Protein AF-A0A928H3Q6-F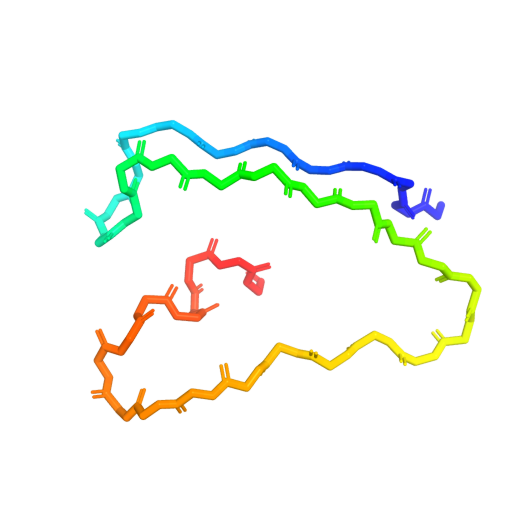1 (afdb_monomer)

Sequence (39 aa):
MLKWMHIENLALVERADMEFGPGFNVISGETGAGKSVIM

Structure (mmCIF, N/CA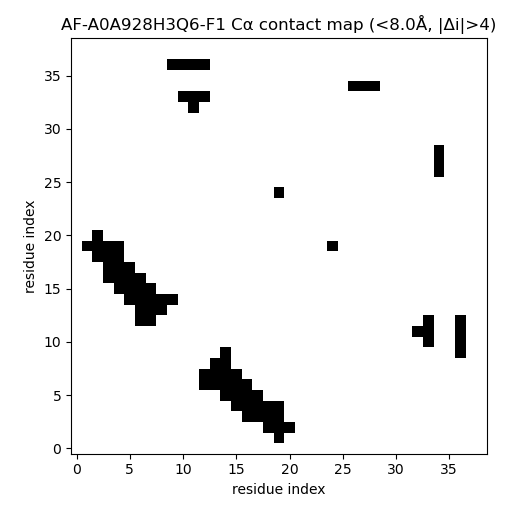/C/O backbone):
data_AF-A0A928H3Q6-F1
#
_entry.id   AF-A0A928H3Q6-F1
#
loop_
_atom_site.group_PDB
_atom_site.id
_atom_site.type_symbol
_atom_site.label_atom_id
_atom_site.label_alt_id
_atom_site.label_comp_id
_atom_site.label_asym_id
_atom_site.label_entity_id
_atom_site.label_seq_id
_atom_site.pdbx_PDB_ins_code
_atom_site.Cartn_x
_atom_site.Cartn_y
_atom_site.Cartn_z
_atom_site.occupancy
_atom_site.B_iso_or_equiv
_atom_site.auth_seq_id
_atom_site.auth_comp_id
_atom_site.auth_asym_id
_atom_site.auth_atom_id
_atom_site.pdbx_PDB_model_num
ATOM 1 N N . MET A 1 1 ? -8.698 8.081 12.000 1.00 81.00 1 MET A N 1
ATOM 2 C CA . MET A 1 1 ? -8.705 6.691 11.500 1.00 81.00 1 MET A CA 1
ATOM 3 C C . MET A 1 1 ? -8.831 6.760 9.995 1.00 81.00 1 MET A C 1
ATOM 5 O O . MET A 1 1 ? -9.737 7.443 9.524 1.00 81.00 1 MET A O 1
ATOM 9 N N . LEU A 1 2 ? -7.893 6.157 9.268 1.00 87.56 2 LEU A N 1
ATOM 10 C CA . LEU A 1 2 ? -7.972 6.073 7.813 1.00 87.56 2 LEU A CA 1
ATOM 11 C C . LEU A 1 2 ? -9.182 5.195 7.457 1.00 8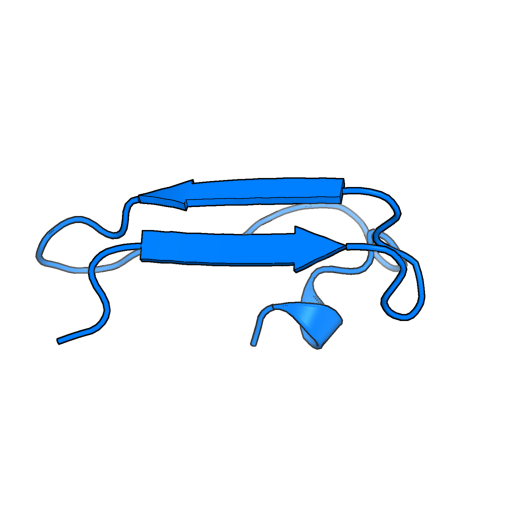7.56 2 LEU A C 1
ATOM 13 O O . LEU A 1 2 ? -9.413 4.199 8.137 1.00 87.56 2 LEU A O 1
ATOM 17 N N . LYS A 1 3 ? -9.989 5.611 6.480 1.00 92.69 3 LYS A N 1
ATOM 18 C CA . LYS A 1 3 ? -11.212 4.891 6.068 1.00 92.69 3 LYS A CA 1
ATOM 19 C C . LYS A 1 3 ? -11.132 4.401 4.634 1.00 92.69 3 LYS A C 1
ATOM 21 O O . LYS A 1 3 ? -11.660 3.348 4.320 1.00 92.69 3 LYS A O 1
ATOM 26 N N . TRP A 1 4 ? -10.476 5.175 3.784 1.00 95.44 4 TRP A N 1
ATOM 27 C CA . TRP A 1 4 ? -10.329 4.885 2.374 1.00 95.44 4 TRP A CA 1
ATOM 28 C C . TRP A 1 4 ? -9.029 5.498 1.862 1.00 95.44 4 TRP A C 1
ATOM 30 O O . TRP A 1 4 ? -8.578 6.517 2.395 1.00 95.44 4 TRP A O 1
ATOM 40 N N . MET A 1 5 ? -8.442 4.872 0.851 1.00 94.25 5 MET A N 1
ATOM 41 C CA . MET A 1 5 ? -7.260 5.336 0.142 1.00 94.25 5 MET A CA 1
ATOM 42 C C . MET A 1 5 ? -7.435 5.074 -1.349 1.00 94.25 5 MET A C 1
ATOM 44 O O . MET A 1 5 ? -7.842 3.985 -1.754 1.00 94.25 5 MET A O 1
ATOM 48 N N . HIS A 1 6 ? -7.054 6.074 -2.135 1.00 95.38 6 HIS A N 1
ATOM 49 C CA . HIS A 1 6 ? -6.920 5.977 -3.575 1.00 95.38 6 HIS A CA 1
ATOM 50 C C . HIS A 1 6 ? -5.539 6.429 -3.996 1.00 95.38 6 HIS A C 1
ATOM 52 O O . HIS A 1 6 ? -5.032 7.446 -3.518 1.00 95.38 6 HIS A O 1
ATOM 58 N N . ILE A 1 7 ? -4.946 5.641 -4.876 1.00 94.50 7 ILE A N 1
ATOM 59 C CA . ILE A 1 7 ? -3.631 5.863 -5.449 1.00 94.50 7 ILE A CA 1
ATOM 60 C C . ILE A 1 7 ? -3.799 5.823 -6.958 1.00 94.50 7 ILE A C 1
ATOM 62 O O . ILE A 1 7 ? -4.415 4.897 -7.483 1.00 94.50 7 ILE A O 1
ATOM 66 N N . GLU A 1 8 ? -3.205 6.792 -7.640 1.00 96.50 8 GLU A N 1
ATOM 67 C CA . GLU A 1 8 ? -3.146 6.844 -9.093 1.00 96.50 8 GLU A CA 1
ATOM 68 C C . GLU A 1 8 ? -1.757 7.337 -9.518 1.00 96.50 8 GLU A C 1
ATOM 70 O O . GLU A 1 8 ? -1.264 8.339 -8.998 1.00 96.50 8 GLU A O 1
ATOM 75 N N . ASN A 1 9 ? -1.119 6.618 -10.444 1.00 95.75 9 ASN A N 1
ATOM 76 C CA . ASN A 1 9 ? 0.185 6.943 -11.034 1.00 95.75 9 ASN A CA 1
ATOM 77 C C . ASN A 1 9 ? 1.301 7.248 -10.012 1.00 95.75 9 ASN A C 1
ATOM 79 O O . ASN A 1 9 ? 2.064 8.205 -10.176 1.00 95.75 9 ASN A O 1
ATOM 83 N N . LEU A 1 10 ? 1.425 6.427 -8.963 1.00 93.25 10 LEU A N 1
ATOM 84 C CA . LEU A 1 10 ? 2.428 6.602 -7.909 1.00 93.25 10 LEU A CA 1
ATOM 85 C C . LEU A 1 10 ? 3.410 5.426 -7.860 1.00 93.25 10 LEU A C 1
ATOM 87 O O . LEU A 1 10 ? 3.057 4.307 -7.489 1.00 93.25 10 LEU A O 1
ATOM 91 N N . ALA A 1 11 ? 4.682 5.707 -8.157 1.00 92.25 11 ALA A N 1
ATOM 92 C CA . ALA A 1 11 ? 5.763 4.721 -8.187 1.00 92.25 11 ALA A CA 1
ATOM 93 C C . ALA A 1 11 ? 5.399 3.478 -9.028 1.00 92.25 11 ALA A C 1
ATOM 95 O O . ALA A 1 11 ? 5.275 3.592 -10.241 1.00 92.25 11 ALA A O 1
ATOM 96 N N . LEU A 1 12 ? 5.251 2.302 -8.405 1.00 90.81 12 LEU A N 1
ATOM 97 C CA . LEU A 1 12 ? 4.892 1.045 -9.084 1.00 90.81 12 LEU A CA 1
ATOM 98 C C . LEU A 1 12 ? 3.373 0.795 -9.142 1.00 90.81 12 LEU A C 1
ATOM 100 O O . LEU A 1 12 ? 2.947 -0.238 -9.647 1.00 90.81 12 LEU A O 1
ATOM 104 N N . VAL A 1 13 ? 2.560 1.697 -8.588 1.00 91.12 13 VAL A N 1
ATOM 105 C CA . VAL A 1 13 ? 1.104 1.553 -8.484 1.00 91.12 13 VAL A CA 1
ATOM 106 C C . VAL A 1 13 ? 0.434 2.462 -9.514 1.00 91.12 13 VAL A C 1
ATOM 108 O O . VAL A 1 13 ? 0.379 3.679 -9.336 1.00 91.12 13 VAL A O 1
ATOM 111 N N . GLU A 1 14 ? -0.099 1.869 -10.584 1.00 93.56 14 GLU A N 1
ATOM 112 C CA . GLU A 1 14 ? -0.889 2.600 -11.589 1.00 93.56 14 GLU A CA 1
ATOM 113 C C . GLU A 1 14 ? -2.226 3.060 -11.010 1.00 93.56 14 GLU A C 1
ATOM 115 O O . GLU A 1 14 ? -2.582 4.229 -11.127 1.00 93.56 14 GLU A O 1
ATOM 120 N N . ARG A 1 15 ? -2.945 2.152 -10.339 1.00 94.38 15 ARG A N 1
ATOM 121 C CA . ARG A 1 15 ? -4.189 2.458 -9.639 1.00 94.38 15 ARG A CA 1
ATOM 122 C C . ARG A 1 15 ? -4.423 1.505 -8.470 1.00 94.38 15 ARG A C 1
ATOM 124 O O . ARG A 1 15 ? -4.301 0.293 -8.632 1.00 94.38 15 ARG A O 1
ATOM 131 N N . ALA A 1 16 ? -4.816 2.041 -7.317 1.00 92.69 16 ALA A N 1
ATOM 132 C CA . ALA A 1 16 ? -5.323 1.257 -6.194 1.00 92.69 16 ALA A CA 1
ATOM 133 C C . ALA A 1 16 ? -6.458 1.998 -5.482 1.00 92.69 16 ALA A C 1
ATOM 135 O O . ALA A 1 16 ? -6.366 3.196 -5.245 1.00 92.69 16 ALA A O 1
ATOM 136 N N . ASP A 1 17 ? -7.502 1.262 -5.114 1.00 94.81 17 ASP A N 1
ATOM 137 C CA . ASP A 1 17 ? -8.670 1.742 -4.379 1.00 94.81 17 ASP A CA 1
ATOM 138 C C . ASP A 1 17 ? -8.896 0.782 -3.203 1.00 94.81 17 ASP A C 1
ATOM 140 O O . ASP A 1 17 ? -9.047 -0.423 -3.417 1.00 94.81 17 ASP A O 1
ATOM 144 N N . MET A 1 18 ? -8.874 1.274 -1.961 1.00 93.44 18 MET A N 1
ATOM 145 C CA . MET A 1 18 ? -8.986 0.411 -0.780 1.00 93.44 18 MET A CA 1
ATOM 146 C C . MET A 1 18 ? -9.699 1.077 0.396 1.00 93.44 18 MET A C 1
ATOM 148 O O . MET A 1 18 ? -9.471 2.245 0.701 1.00 93.44 18 MET A O 1
ATOM 152 N N . GLU A 1 19 ? -10.538 0.307 1.089 1.00 94.81 19 GLU A N 1
ATOM 153 C CA . GLU A 1 19 ? -11.190 0.697 2.342 1.00 94.81 19 GLU A CA 1
ATOM 154 C C . GLU A 1 19 ? -10.463 0.089 3.544 1.00 94.81 19 GLU A C 1
ATOM 156 O O . GLU A 1 19 ? -10.070 -1.077 3.531 1.00 94.81 19 GLU A O 1
ATOM 161 N N . PHE A 1 20 ? -10.304 0.880 4.602 1.00 93.31 20 PHE A N 1
ATOM 162 C CA . PHE A 1 20 ? -9.675 0.457 5.849 1.00 93.31 20 PHE A CA 1
ATOM 163 C C . PHE A 1 20 ? -10.741 0.109 6.883 1.00 93.31 20 PHE A C 1
ATOM 165 O O . PHE A 1 20 ? -11.582 0.939 7.243 1.00 93.31 20 PHE A O 1
ATOM 172 N N . GLY A 1 21 ? -10.668 -1.120 7.390 1.00 93.31 21 GLY A N 1
ATOM 173 C CA . GLY A 1 21 ? -11.512 -1.595 8.478 1.00 93.31 21 GLY A CA 1
ATOM 174 C C . GLY A 1 21 ? -10.930 -1.276 9.860 1.00 93.31 21 GLY A C 1
ATOM 175 O O . GLY A 1 21 ? -9.752 -0.919 9.985 1.00 93.31 21 GLY A O 1
ATOM 176 N N . PRO A 1 22 ? -11.734 -1.417 10.928 1.00 93.19 22 PRO A N 1
ATOM 177 C CA . PRO A 1 22 ? -11.220 -1.381 12.291 1.00 93.19 22 PRO A CA 1
ATOM 178 C C . PRO A 1 22 ? -10.250 -2.549 12.545 1.00 93.19 22 PRO A C 1
ATOM 180 O O . PRO A 1 22 ? -10.366 -3.614 11.943 1.00 93.19 22 PRO A O 1
ATOM 183 N N . GLY A 1 23 ? -9.320 -2.369 13.484 1.00 92.44 23 GLY A N 1
ATOM 184 C CA . GLY A 1 23 ? -8.337 -3.394 13.841 1.00 92.44 23 GLY A CA 1
ATOM 185 C C . GLY A 1 23 ? -7.056 -3.310 13.010 1.00 92.44 23 GLY A C 1
ATOM 186 O O . GLY A 1 23 ? -6.522 -2.220 12.800 1.00 92.44 23 GLY A O 1
ATOM 187 N N . PHE A 1 24 ? -6.528 -4.465 12.597 1.00 93.00 24 PHE A N 1
ATOM 188 C CA . PHE A 1 24 ? -5.229 -4.578 11.932 1.00 93.00 24 PHE A CA 1
ATOM 189 C C . PHE A 1 24 ? -5.403 -4.854 10.436 1.00 93.00 24 PHE A C 1
ATOM 191 O O . PHE A 1 24 ? -5.865 -5.923 10.045 1.00 93.00 24 PHE A O 1
ATOM 19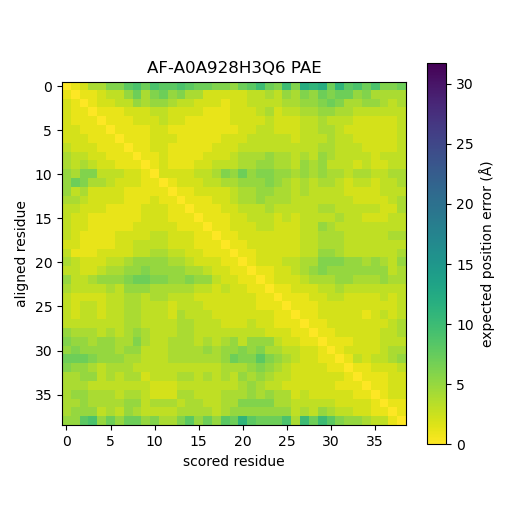8 N N . ASN A 1 25 ? -5.023 -3.883 9.606 1.00 91.94 25 ASN A N 1
ATOM 199 C CA . ASN A 1 25 ? -5.047 -4.011 8.152 1.00 91.94 25 ASN A CA 1
ATOM 200 C C . ASN A 1 25 ? -3.656 -4.455 7.677 1.00 91.94 25 ASN A C 1
ATOM 202 O O . ASN A 1 25 ? -2.658 -3.826 8.028 1.00 91.94 25 ASN A O 1
ATOM 206 N N . VAL A 1 26 ? -3.588 -5.533 6.890 1.00 92.75 26 VAL A N 1
ATOM 207 C CA . VAL A 1 26 ? -2.329 -6.097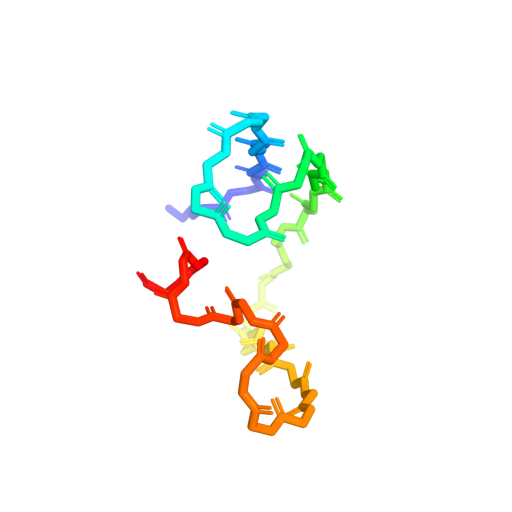 6.380 1.00 92.75 26 VAL A CA 1
ATOM 208 C C . VAL A 1 26 ? -2.258 -5.932 4.873 1.00 92.75 26 VAL A C 1
ATOM 210 O O . VAL A 1 26 ? -3.126 -6.411 4.149 1.00 92.75 26 VAL A O 1
ATOM 213 N N . ILE A 1 27 ? -1.170 -5.327 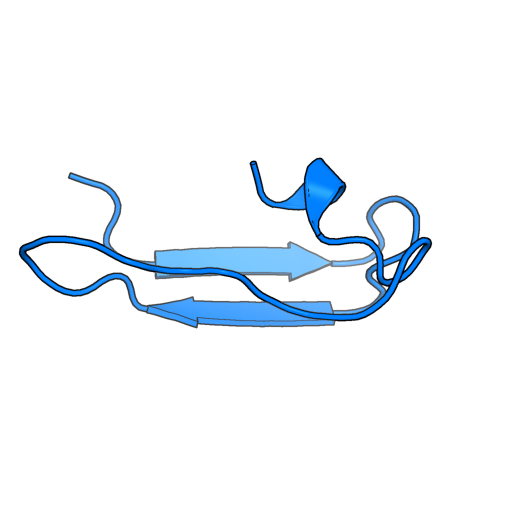4.404 1.00 92.19 27 ILE A N 1
ATOM 214 C CA . ILE A 1 27 ? -0.820 -5.264 2.985 1.00 92.19 27 ILE A CA 1
ATOM 215 C C . ILE A 1 27 ? 0.314 -6.265 2.751 1.00 92.19 27 ILE A C 1
ATOM 217 O O . ILE A 1 27 ? 1.402 -6.131 3.312 1.00 92.19 27 ILE A O 1
ATOM 221 N N . SER A 1 28 ? 0.057 -7.289 1.936 1.00 92.69 28 SER A N 1
ATOM 222 C CA . SER A 1 28 ? 1.001 -8.376 1.642 1.00 92.69 28 SER A CA 1
ATOM 223 C C . SER A 1 28 ? 1.297 -8.480 0.144 1.00 92.69 28 SER A C 1
ATOM 225 O O . SER A 1 28 ? 0.664 -7.812 -0.669 1.00 92.69 28 SER A O 1
ATOM 227 N N . GLY A 1 29 ? 2.327 -9.250 -0.216 1.00 91.62 29 GLY A N 1
ATOM 228 C CA . GLY A 1 29 ? 2.790 -9.416 -1.598 1.00 91.62 29 GLY A CA 1
ATOM 229 C C . GLY A 1 29 ? 4.305 -9.593 -1.689 1.00 91.62 29 GLY A C 1
ATOM 230 O O . GLY A 1 29 ? 5.026 -9.377 -0.713 1.00 91.62 29 GLY A O 1
ATOM 231 N N . GLU A 1 30 ? 4.805 -9.938 -2.870 1.00 95.75 30 GLU A N 1
ATOM 232 C CA . GLU A 1 30 ? 6.221 -10.244 -3.120 1.00 95.75 30 GLU A CA 1
ATOM 233 C C . GLU A 1 30 ? 7.142 -9.011 -3.050 1.00 95.75 30 GLU A C 1
ATOM 235 O O . GLU A 1 30 ? 6.690 -7.858 -3.026 1.00 95.75 30 GLU A O 1
ATOM 240 N N . THR A 1 31 ? 8.458 -9.226 -2.983 1.00 93.88 31 THR A N 1
ATOM 241 C CA . THR A 1 31 ? 9.449 -8.139 -3.044 1.00 93.88 31 THR A CA 1
ATOM 242 C C . THR A 1 31 ? 9.321 -7.399 -4.372 1.00 93.88 31 THR A C 1
ATOM 244 O O . THR A 1 31 ? 9.274 -8.016 -5.427 1.00 93.88 31 THR A O 1
ATOM 247 N N . GLY A 1 32 ? 9.246 -6.068 -4.322 1.00 90.62 32 GLY A N 1
ATOM 248 C CA . GLY A 1 32 ? 9.034 -5.246 -5.517 1.00 90.62 32 GLY A CA 1
ATOM 249 C C . GLY A 1 32 ? 7.567 -5.049 -5.915 1.00 90.62 32 GLY A C 1
ATOM 250 O O . GLY A 1 32 ? 7.305 -4.249 -6.798 1.00 90.62 32 GLY A O 1
ATOM 251 N N . ALA A 1 33 ? 6.593 -5.651 -5.222 1.00 89.81 33 ALA A N 1
ATOM 252 C CA . ALA A 1 33 ? 5.162 -5.475 -5.523 1.00 89.81 33 ALA A CA 1
ATOM 253 C C . ALA A 1 33 ? 4.576 -4.082 -5.1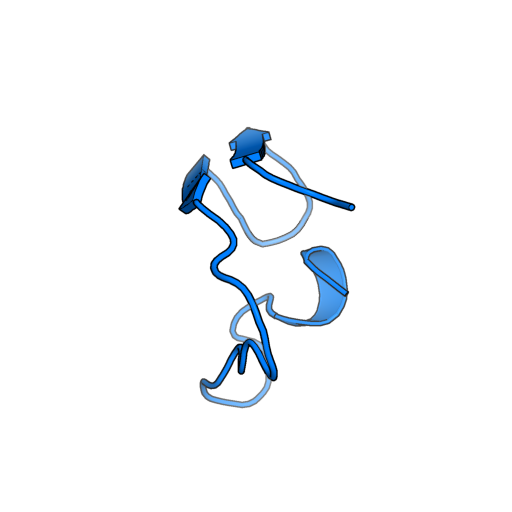70 1.00 89.81 33 ALA A C 1
ATOM 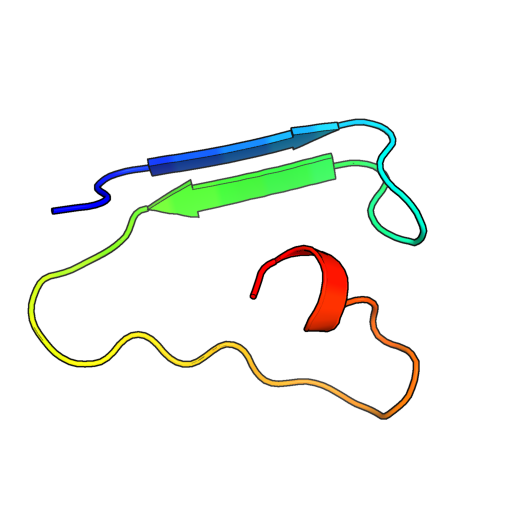255 O O . ALA A 1 33 ? 3.369 -3.938 -5.034 1.00 89.81 33 ALA A O 1
ATOM 256 N N . GLY A 1 34 ? 5.403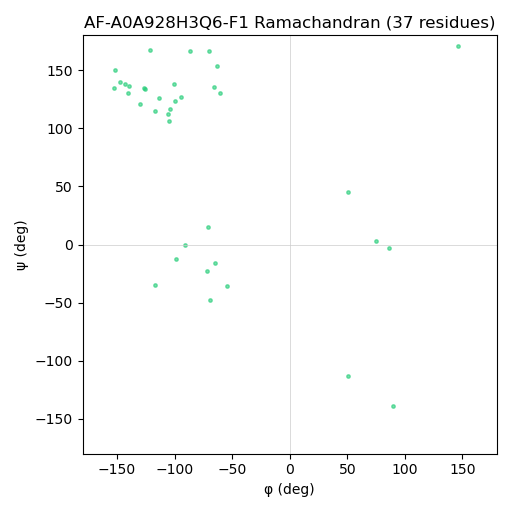 -3.062 -4.916 1.00 89.38 34 GLY A N 1
ATOM 257 C CA . GLY A 1 34 ? 4.924 -1.693 -4.662 1.00 89.38 34 GLY A CA 1
ATOM 258 C C . GLY A 1 34 ? 4.282 -1.430 -3.291 1.00 89.38 34 GLY A C 1
ATOM 259 O O . GLY A 1 34 ? 3.883 -0.307 -3.024 1.00 89.38 34 GLY A O 1
ATOM 260 N N . LYS A 1 35 ? 4.232 -2.404 -2.374 1.00 92.81 35 LYS A N 1
ATOM 261 C CA . LYS A 1 35 ? 3.587 -2.252 -1.047 1.00 92.81 35 LYS A CA 1
ATOM 262 C C . LYS A 1 35 ? 4.096 -1.066 -0.221 1.00 92.81 35 LYS A C 1
ATOM 264 O O . LYS A 1 35 ? 3.313 -0.451 0.486 1.00 92.81 35 LYS A O 1
ATOM 269 N N . SER A 1 36 ? 5.391 -0.745 -0.306 1.00 90.69 36 SER A N 1
ATOM 270 C CA . SER A 1 36 ? 6.007 0.377 0.424 1.00 90.69 36 SER A CA 1
ATOM 271 C C . SER A 1 36 ? 5.485 1.747 -0.009 1.00 90.69 36 SER A C 1
ATOM 273 O O . SER A 1 36 ? 5.688 2.715 0.704 1.00 90.69 36 SER A O 1
ATOM 275 N N . VAL A 1 37 ? 4.821 1.828 -1.163 1.00 88.50 37 VAL A N 1
ATOM 276 C CA . VAL A 1 37 ? 4.140 3.039 -1.643 1.00 88.50 37 VAL A CA 1
ATOM 277 C C . VAL A 1 37 ? 2.868 3.319 -0.831 1.00 88.50 37 VAL A C 1
ATOM 279 O O . VAL A 1 37 ? 2.396 4.448 -0.790 1.00 88.50 37 VAL A O 1
ATOM 282 N N . ILE A 1 38 ? 2.315 2.280 -0.201 1.00 85.12 38 ILE A N 1
ATOM 283 C CA . ILE A 1 38 ? 1.039 2.287 0.523 1.00 85.12 38 ILE A CA 1
ATOM 284 C C . ILE A 1 38 ? 1.261 2.431 2.047 1.00 85.12 38 ILE A C 1
ATOM 286 O O . ILE A 1 38 ? 0.305 2.663 2.785 1.00 85.12 38 ILE A O 1
ATOM 290 N N . MET A 1 39 ? 2.504 2.268 2.526 1.00 79.44 39 MET A N 1
ATOM 291 C CA . MET A 1 39 ? 2.878 2.343 3.951 1.00 79.44 39 MET A CA 1
ATOM 292 C C . MET A 1 39 ? 3.215 3.760 4.408 1.00 79.44 39 MET A C 1
ATOM 294 O O . MET A 1 39 ? 3.727 4.545 3.582 1.00 79.44 39 MET A O 1
#

Nearest PDB structures (foldseek):
  5h66-assembly1_A  TM=9.060E-01  e=2.214E-01  Bacillus subtilis subsp. subtilis str. 168

Radius of gyration: 10.58 Å; Cα contacts (8 Å, |Δi|>4): 41; chains: 1; bounding box: 21×17×25 Å

Secondary structure (DSSP, 8-state):
---EEEEEEETTEEEEEEEPPSS-------TTSSGGG--

Solvent-accessible surface area (backbone atoms only — not comparable to full-atom values): 2815 Å² total; per-residue (Å²): 131,78,52,65,51,76,47,65,74,48,94,78,37,65,68,47,77,50,74,50,70,88,85,87,83,83,90,83,77,62,91,85,65,40,62,74,80,78,105

Mean predicted aligned error: 3.02 Å

Foldseek 3Di:
DFAWDWDDPFDLDNIDTDGDDPDDDDDDDDPPNCVVVVD

pLDDT: mean 91.96, std 3.57, range [79.44, 96.5]